Protein AF-C6TB86-F1 (afdb_monomer_lite)

Organism: Glycine max (NCBI:txid3847)

Secondary structure (DSSP, 8-state):
---GGGGGS--EEEE--TTSHHHHHHHHHHHHHHHHSSB-SS----------------S-------GGGSBPPSEEEE-BTTTTBTHHHHHHHHHHHHHHHHHHHHHHHTT---

Sequence (114 aa):
MYNPEYLERPYVIILNKIDLPEAKDKLQSLTQEIMRIGNNGAASEPKPCSEVLDPLSDETDRKEKRLEDYPRPLSVVGVSVLKGIRINEMLKEIRSALRKCSDSKEALAFGVPP

Structure (mmCIF, N/CA/C/O backbone):
data_AF-C6TB86-F1
#
_entry.id   AF-C6TB86-F1
#
loop_
_atom_site.group_PDB
_atom_site.id
_atom_site.type_symbol
_atom_site.label_atom_id
_atom_site.label_alt_id
_atom_site.label_comp_id
_atom_site.label_asym_id
_atom_site.label_entity_id
_atom_site.label_seq_id
_atom_site.pdbx_PDB_ins_code
_atom_site.Cartn_x
_atom_site.Cartn_y
_atom_site.Cartn_z
_atom_site.occupancy
_atom_site.B_iso_or_equiv
_atom_site.auth_seq_id
_atom_site.auth_comp_id
_atom_site.auth_asym_id
_atom_site.auth_atom_id
_atom_site.pdbx_PDB_model_num
ATOM 1 N N . MET A 1 1 ? 20.785 -11.980 0.268 1.00 52.31 1 MET A N 1
ATOM 2 C CA . MET A 1 1 ? 21.231 -11.045 -0.788 1.00 52.31 1 MET A CA 1
ATOM 3 C C . MET A 1 1 ? 20.050 -10.168 -1.180 1.00 52.31 1 MET A C 1
ATOM 5 O O . MET A 1 1 ? 18.955 -10.702 -1.295 1.00 52.31 1 MET A O 1
ATOM 9 N N . TYR A 1 2 ? 20.242 -8.853 -1.314 1.00 57.91 2 TYR A N 1
ATOM 10 C CA . TYR A 1 2 ? 19.203 -7.927 -1.792 1.00 57.91 2 TYR A CA 1
ATOM 11 C C . TYR A 1 2 ? 19.103 -8.021 -3.319 1.00 57.91 2 TYR A C 1
ATOM 13 O O . TYR A 1 2 ? 20.133 -8.015 -3.984 1.00 57.91 2 TYR A O 1
ATOM 21 N N . ASN A 1 3 ? 17.890 -8.118 -3.869 1.00 63.50 3 ASN A N 1
ATOM 22 C CA . ASN A 1 3 ? 17.680 -8.069 -5.316 1.00 63.50 3 ASN A CA 1
ATOM 23 C C . ASN A 1 3 ? 17.799 -6.602 -5.790 1.00 63.50 3 ASN A C 1
ATOM 25 O O . ASN A 1 3 ? 17.015 -5.766 -5.340 1.00 63.50 3 ASN A O 1
ATOM 29 N N . PRO A 1 4 ? 18.761 -6.250 -6.657 1.00 65.44 4 PRO A N 1
ATOM 30 C CA . PRO A 1 4 ? 18.913 -4.880 -7.148 1.00 65.44 4 PRO A CA 1
ATOM 31 C C . PRO A 1 4 ? 17.749 -4.416 -8.044 1.00 65.44 4 PRO A C 1
ATOM 33 O O . PRO A 1 4 ? 17.505 -3.212 -8.132 1.00 65.44 4 PRO A O 1
ATOM 36 N 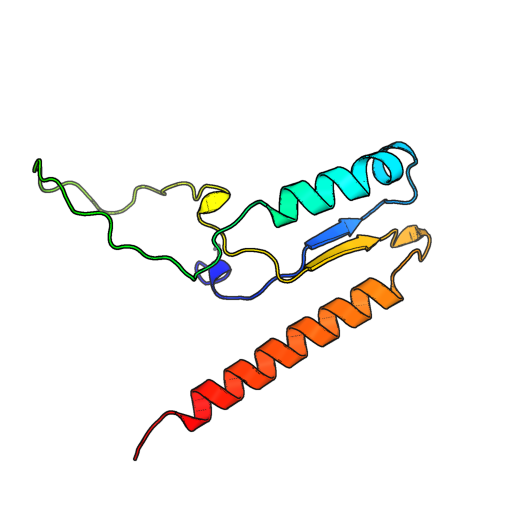N . GLU A 1 5 ? 16.992 -5.346 -8.634 1.00 65.38 5 GLU A N 1
ATOM 37 C CA . GLU A 1 5 ? 15.901 -5.081 -9.587 1.00 65.38 5 GLU A CA 1
ATOM 38 C C . GLU A 1 5 ? 14.591 -4.611 -8.923 1.00 65.38 5 GLU A C 1
ATOM 40 O O . GLU A 1 5 ? 13.603 -4.349 -9.608 1.00 65.38 5 GLU A O 1
ATOM 45 N N . TYR A 1 6 ? 14.524 -4.492 -7.587 1.00 66.62 6 TYR A N 1
ATOM 46 C CA . TYR A 1 6 ? 13.288 -4.058 -6.909 1.00 66.62 6 TYR A CA 1
ATOM 47 C C . TYR A 1 6 ? 12.795 -2.678 -7.361 1.00 66.62 6 TYR A C 1
ATOM 49 O O . TYR A 1 6 ? 11.604 -2.404 -7.247 1.00 66.62 6 TYR A O 1
ATOM 57 N N . LEU A 1 7 ? 13.682 -1.829 -7.884 1.00 65.25 7 LEU A 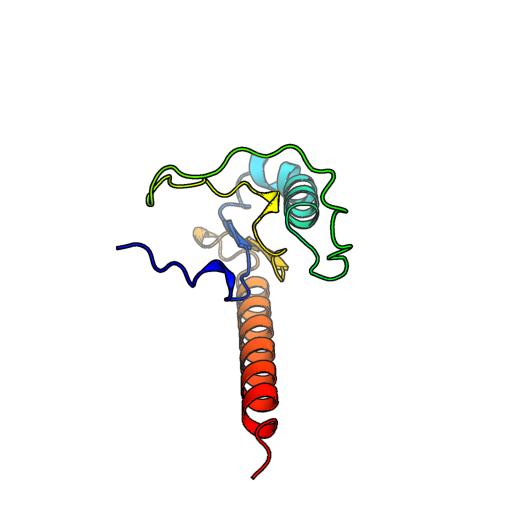N 1
ATOM 58 C CA . LEU A 1 7 ? 13.315 -0.504 -8.383 1.00 65.25 7 LEU A CA 1
ATOM 59 C C . LEU A 1 7 ? 12.550 -0.529 -9.702 1.00 65.25 7 LEU A C 1
ATOM 61 O O . LEU A 1 7 ? 11.841 0.424 -10.001 1.00 65.25 7 LEU A O 1
ATOM 65 N N . GLU A 1 8 ? 12.691 -1.589 -10.491 1.00 69.69 8 GLU A N 1
ATOM 66 C CA . GLU A 1 8 ? 12.020 -1.691 -11.790 1.00 69.69 8 GLU A CA 1
ATOM 67 C C . GLU A 1 8 ? 10.560 -2.117 -11.635 1.00 69.69 8 GLU A C 1
ATOM 69 O O . GLU A 1 8 ? 9.744 -1.964 -12.545 1.00 69.69 8 GLU A O 1
ATOM 74 N N . ARG A 1 9 ? 10.207 -2.656 -10.465 1.00 75.25 9 ARG A N 1
ATOM 75 C CA . ARG A 1 9 ? 8.860 -3.139 -10.203 1.00 75.25 9 ARG A CA 1
ATOM 76 C C . ARG A 1 9 ? 7.994 -1.983 -9.726 1.00 75.25 9 ARG A C 1
ATOM 78 O O . ARG A 1 9 ? 8.321 -1.348 -8.722 1.00 75.25 9 ARG A O 1
ATOM 85 N N . PRO A 1 10 ? 6.850 -1.738 -10.377 1.00 82.19 10 PRO A N 1
ATOM 86 C CA . PRO A 1 10 ? 5.896 -0.795 -9.839 1.00 82.19 10 PRO A CA 1
ATOM 87 C C . PRO A 1 10 ? 5.399 -1.298 -8.485 1.00 82.19 10 PRO A C 1
ATOM 89 O O . PRO A 1 10 ? 5.204 -2.499 -8.270 1.00 82.19 10 PRO A O 1
ATOM 92 N N . TYR A 1 11 ? 5.189 -0.365 -7.568 1.00 85.88 11 TYR A N 1
ATOM 93 C CA . TYR A 1 11 ? 4.876 -0.693 -6.190 1.00 85.88 11 TYR A CA 1
ATOM 94 C C . TYR A 1 11 ? 3.714 0.146 -5.663 1.00 85.88 11 TYR A C 1
ATOM 96 O O . TYR A 1 11 ? 3.431 1.250 -6.134 1.00 85.88 11 TYR A O 1
ATOM 104 N N . VAL A 1 12 ? 3.025 -0.428 -4.679 1.00 91.00 12 VAL A N 1
ATOM 105 C CA . VAL A 1 12 ? 1.898 0.171 -3.963 1.00 91.00 12 VAL A CA 1
ATOM 106 C C . VAL A 1 12 ? 2.286 0.243 -2.493 1.00 91.00 12 VAL A C 1
ATOM 108 O O . VAL A 1 12 ? 2.768 -0.742 -1.931 1.00 91.00 12 VAL A O 1
ATOM 111 N N . ILE A 1 13 ? 2.079 1.395 -1.862 1.00 93.38 13 ILE A N 1
ATOM 112 C CA . ILE A 1 13 ? 2.400 1.592 -0.446 1.00 93.38 13 ILE A CA 1
ATOM 113 C C . ILE A 1 13 ? 1.141 1.384 0.389 1.00 93.38 13 ILE A C 1
ATOM 115 O O . ILE A 1 13 ? 0.120 2.033 0.164 1.00 93.38 13 ILE A O 1
ATOM 119 N N . ILE A 1 14 ? 1.231 0.505 1.388 1.00 95.62 14 ILE A N 1
ATOM 120 C CA . ILE A 1 14 ? 0.132 0.205 2.305 1.00 95.62 14 ILE A CA 1
ATOM 121 C C . ILE A 1 14 ? 0.443 0.754 3.699 1.00 95.62 14 ILE A C 1
ATOM 123 O O . ILE A 1 14 ? 1.333 0.263 4.391 1.00 95.62 14 ILE A O 1
ATOM 127 N N . LEU A 1 15 ? -0.325 1.752 4.134 1.00 96.19 15 LEU A N 1
ATOM 128 C CA . LEU A 1 15 ? -0.219 2.357 5.463 1.00 96.19 15 LEU A CA 1
ATOM 129 C C . LEU A 1 15 ? -1.165 1.635 6.432 1.00 96.19 15 LEU A C 1
ATOM 131 O O . LEU A 1 15 ? -2.359 1.918 6.477 1.00 96.19 15 LEU A O 1
ATOM 135 N N . ASN A 1 16 ? -0.657 0.663 7.186 1.00 95.88 16 ASN A N 1
ATOM 136 C CA . ASN A 1 16 ? -1.471 -0.101 8.137 1.00 95.88 16 ASN A CA 1
ATOM 137 C C . ASN A 1 16 ? -1.722 0.673 9.453 1.00 95.88 16 ASN A C 1
ATOM 139 O O . ASN A 1 16 ? -0.991 1.603 9.783 1.00 95.88 16 ASN A O 1
ATOM 143 N N . LYS A 1 17 ? -2.697 0.210 10.246 1.00 95.06 17 LYS A N 1
ATOM 144 C CA . LYS A 1 17 ? -3.078 0.721 11.578 1.00 95.06 17 LYS A CA 1
ATOM 145 C C . LYS A 1 17 ? -3.789 2.082 11.583 1.00 95.06 17 LYS A C 1
ATOM 147 O O . LYS A 1 17 ? -3.686 2.836 12.548 1.00 95.06 17 LYS A O 1
ATOM 152 N N . ILE A 1 18 ? -4.560 2.394 10.537 1.00 95.25 18 ILE A N 1
ATOM 153 C CA . ILE A 1 18 ? -5.360 3.639 10.484 1.00 95.25 18 ILE A CA 1
ATOM 154 C C . ILE A 1 18 ? -6.518 3.682 11.495 1.00 95.25 18 ILE A C 1
ATOM 156 O O . ILE A 1 18 ? -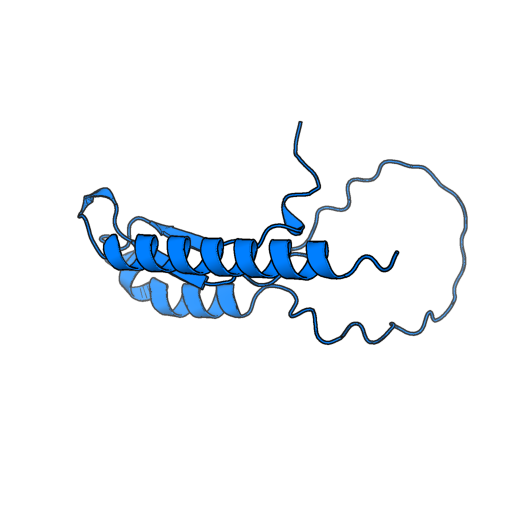7.231 4.679 11.571 1.00 95.25 18 ILE A O 1
ATOM 160 N N . ASP A 1 19 ? -6.757 2.587 12.218 1.00 93.06 19 ASP A N 1
ATOM 161 C CA . ASP A 1 19 ? -7.700 2.543 13.333 1.00 93.06 19 ASP A CA 1
ATOM 162 C C . ASP A 1 19 ? -7.212 3.343 14.547 1.00 93.06 19 ASP A C 1
ATOM 164 O O . ASP A 1 19 ? -8.027 3.715 15.390 1.00 93.06 19 ASP A O 1
ATOM 168 N N . LEU A 1 20 ? -5.914 3.655 14.618 1.00 94.12 20 LEU A N 1
ATOM 169 C CA . LEU A 1 20 ? -5.374 4.562 15.623 1.00 94.12 20 LEU A CA 1
ATOM 170 C C . LEU A 1 20 ? -5.732 6.018 15.268 1.00 94.12 20 LEU A C 1
ATOM 172 O O . LEU A 1 20 ? -5.484 6.443 14.134 1.00 94.12 20 LEU A O 1
ATOM 176 N N . PRO A 1 21 ? -6.265 6.812 16.216 1.00 88.50 21 PRO A N 1
ATOM 177 C CA . PRO A 1 21 ? -6.707 8.183 15.947 1.00 88.50 21 PRO A CA 1
ATOM 178 C C . PRO A 1 21 ? -5.564 9.068 15.430 1.00 88.50 21 PRO A C 1
ATOM 180 O O . PRO A 1 21 ? -5.720 9.748 14.421 1.00 88.50 21 PRO A O 1
ATOM 183 N N . GLU A 1 22 ? -4.373 8.947 16.022 1.00 90.12 22 GLU A N 1
ATOM 184 C CA . GLU A 1 22 ? -3.170 9.679 15.601 1.00 90.12 22 GLU A CA 1
ATOM 185 C C . GLU A 1 22 ? -2.772 9.405 14.142 1.00 90.12 22 GLU A C 1
ATOM 187 O O . GLU A 1 22 ? -2.245 10.281 13.454 1.00 90.12 22 GLU A O 1
ATOM 192 N N . ALA A 1 23 ? -3.008 8.177 13.666 1.00 88.50 23 ALA A N 1
ATOM 193 C CA . ALA A 1 23 ? -2.708 7.785 12.296 1.00 88.50 23 ALA A CA 1
ATOM 194 C C . ALA A 1 23 ? -3.752 8.340 11.325 1.00 88.50 23 ALA A C 1
ATOM 196 O O . ALA A 1 23 ? -3.399 8.759 10.224 1.00 88.50 23 ALA A O 1
ATOM 197 N N . LYS A 1 24 ? -5.026 8.375 11.729 1.00 85.44 24 LYS A N 1
ATOM 198 C CA . LYS A 1 24 ? -6.128 8.881 10.905 1.00 85.44 24 LYS A CA 1
ATOM 199 C C . LYS A 1 24 ? -5.956 10.362 10.568 1.00 85.44 24 LYS A C 1
ATOM 201 O O . LYS A 1 24 ? -6.126 10.727 9.406 1.00 85.44 24 LYS A O 1
ATOM 206 N N . ASP A 1 25 ? -5.560 11.173 11.545 1.00 89.94 25 ASP A N 1
ATOM 207 C CA . ASP A 1 25 ? -5.365 12.617 11.358 1.00 89.94 25 ASP A CA 1
ATOM 208 C C . ASP A 1 25 ? -4.181 12.915 10.426 1.00 89.94 25 ASP A C 1
ATOM 210 O O . ASP A 1 25 ? -4.234 13.814 9.587 1.00 89.94 25 ASP A O 1
ATOM 214 N N . LYS A 1 26 ? -3.116 12.110 10.515 1.00 93.19 26 LYS A N 1
ATOM 215 C CA . LYS A 1 26 ? -1.897 12.273 9.704 1.00 93.19 26 LYS A CA 1
ATOM 216 C C . LYS A 1 26 ? -1.979 11.608 8.332 1.00 93.19 26 LYS A C 1
ATOM 218 O O . LYS A 1 26 ? -1.192 11.946 7.450 1.00 93.19 26 LYS A O 1
ATOM 223 N N . LEU A 1 27 ? -2.918 10.683 8.129 1.00 92.94 27 LEU A N 1
ATOM 224 C CA . LEU A 1 27 ? -3.001 9.838 6.938 1.00 92.94 27 LEU A CA 1
ATOM 225 C C . LEU A 1 27 ? -3.033 10.648 5.639 1.00 92.94 27 LEU A C 1
ATOM 227 O O . LEU A 1 27 ? -2.326 10.302 4.695 1.00 92.94 27 LEU A O 1
ATOM 231 N N . GLN A 1 28 ? -3.858 11.696 5.570 1.00 92.44 28 GLN A N 1
ATOM 232 C CA . GLN A 1 28 ? -3.993 12.502 4.353 1.00 92.44 28 GLN A CA 1
ATOM 233 C C . GLN A 1 28 ? -2.702 13.261 4.036 1.00 92.44 28 GLN A C 1
ATOM 235 O O . GLN A 1 28 ? -2.229 13.195 2.904 1.00 92.44 28 GLN A O 1
ATOM 240 N N . SER A 1 29 ? -2.109 13.907 5.044 1.00 94.31 29 SER A N 1
ATOM 241 C CA . SER A 1 29 ? -0.836 14.623 4.905 1.00 94.31 29 SER A CA 1
ATOM 242 C C . SER A 1 29 ? 0.282 13.682 4.448 1.00 94.31 29 SER A C 1
ATOM 244 O O . SER A 1 29 ? 0.932 13.929 3.434 1.00 94.31 29 SER A O 1
ATOM 246 N N . LEU A 1 30 ? 0.424 12.533 5.117 1.00 93.94 30 LEU A N 1
ATOM 247 C CA . LEU A 1 30 ? 1.442 11.535 4.789 1.00 93.94 30 LEU A CA 1
ATOM 248 C C . LEU A 1 30 ? 1.240 10.947 3.388 1.00 93.94 30 LEU A C 1
ATOM 250 O O . LEU A 1 30 ? 2.197 10.751 2.648 1.00 93.94 30 LEU A O 1
ATOM 254 N N . THR A 1 31 ? -0.010 10.695 2.993 1.00 92.88 31 THR A N 1
ATOM 255 C CA . THR A 1 31 ? -0.331 10.222 1.639 1.00 92.88 31 THR A CA 1
ATOM 256 C C . THR A 1 31 ? 0.118 11.233 0.584 1.00 92.88 31 THR A C 1
ATOM 258 O O . THR A 1 31 ? 0.717 10.844 -0.416 1.00 92.88 31 THR A O 1
ATOM 261 N N . GLN A 1 32 ? -0.131 12.527 0.804 1.00 92.38 32 GLN A N 1
ATOM 262 C CA . GLN A 1 32 ? 0.296 13.585 -0.116 1.00 92.38 32 GLN A CA 1
ATOM 263 C C . GLN A 1 32 ? 1.816 13.750 -0.157 1.00 92.38 32 GLN A C 1
ATOM 265 O O . GLN A 1 32 ? 2.375 13.982 -1.228 1.00 92.38 32 GLN A O 1
ATOM 270 N N . GLU A 1 33 ? 2.482 13.625 0.987 1.00 92.69 33 GLU A N 1
ATOM 271 C CA . GLU A 1 33 ? 3.937 13.710 1.080 1.00 92.69 33 GLU A CA 1
ATOM 272 C C . GLU A 1 33 ? 4.608 12.550 0.342 1.00 92.69 33 GLU A C 1
ATOM 274 O O . GLU A 1 33 ? 5.447 12.777 -0.524 1.00 92.69 33 GLU A O 1
ATOM 279 N N . ILE A 1 34 ? 4.151 11.319 0.572 1.00 91.00 34 ILE A N 1
ATOM 280 C CA . ILE A 1 34 ? 4.646 10.135 -0.140 1.00 91.00 34 ILE A CA 1
ATOM 281 C C . ILE A 1 34 ? 4.398 10.250 -1.649 1.00 91.00 34 ILE A C 1
ATOM 283 O O . ILE A 1 34 ? 5.268 9.902 -2.439 1.00 91.00 34 ILE A O 1
ATOM 287 N N . MET A 1 35 ? 3.244 10.779 -2.067 1.00 87.69 35 MET A N 1
ATOM 288 C CA . MET A 1 35 ? 2.956 11.021 -3.486 1.00 87.69 35 MET A CA 1
ATOM 289 C C . MET A 1 35 ? 3.815 12.124 -4.111 1.00 87.69 35 MET A C 1
ATOM 291 O O . MET A 1 35 ? 3.922 12.194 -5.335 1.00 87.69 35 MET A O 1
ATOM 295 N N . ARG A 1 36 ? 4.399 13.010 -3.299 1.00 88.25 36 ARG A N 1
ATOM 296 C CA . ARG A 1 36 ? 5.341 14.036 -3.758 1.00 88.25 36 ARG A CA 1
ATOM 297 C C . ARG A 1 36 ? 6.738 13.455 -3.954 1.00 88.25 36 ARG A C 1
ATOM 299 O O . ARG A 1 36 ? 7.450 13.912 -4.844 1.00 88.25 36 ARG A O 1
ATOM 306 N N . ILE A 1 37 ? 7.094 12.462 -3.143 1.00 83.94 37 ILE A N 1
ATOM 307 C CA . ILE A 1 37 ? 8.372 11.755 -3.193 1.00 83.94 37 ILE A CA 1
ATOM 308 C C . ILE A 1 37 ? 8.439 10.863 -4.444 1.00 83.94 37 ILE A C 1
ATOM 310 O O . ILE A 1 37 ? 7.448 10.281 -4.890 1.00 83.94 37 ILE A O 1
ATOM 314 N N . GLY A 1 38 ? 9.640 10.762 -5.006 1.00 74.88 38 GLY A N 1
ATOM 315 C CA . GLY A 1 38 ? 9.965 9.885 -6.123 1.00 74.88 38 GLY A CA 1
ATOM 316 C C . GLY A 1 38 ? 9.966 10.575 -7.485 1.00 74.88 38 GLY A C 1
ATOM 317 O O . GLY A 1 38 ? 9.290 11.584 -7.717 1.00 74.88 38 GLY A O 1
ATOM 318 N N . ASN A 1 39 ? 10.757 10.010 -8.394 1.00 72.12 39 ASN A N 1
ATOM 319 C CA . ASN A 1 39 ? 10.968 10.547 -9.730 1.00 72.12 39 ASN A CA 1
ATOM 320 C C . ASN A 1 39 ? 9.788 10.200 -10.658 1.00 72.12 39 ASN A C 1
ATOM 322 O O . ASN A 1 39 ? 9.430 9.030 -10.826 1.00 72.12 39 ASN A O 1
ATOM 326 N N . ASN A 1 40 ? 9.193 11.219 -11.284 1.00 63.06 40 ASN A N 1
ATOM 327 C CA . ASN A 1 40 ? 8.304 11.044 -12.428 1.00 63.06 40 ASN A CA 1
ATOM 328 C C . ASN A 1 40 ? 9.223 10.913 -13.640 1.00 63.06 40 ASN A C 1
ATOM 330 O O . ASN A 1 40 ? 9.772 11.924 -14.055 1.00 63.06 40 ASN A O 1
ATOM 334 N N . GLY A 1 41 ? 9.403 9.725 -14.217 1.00 57.19 41 GLY A N 1
ATOM 335 C CA . GLY A 1 41 ? 10.344 9.481 -15.329 1.00 57.19 41 GLY A CA 1
ATOM 336 C C . GLY A 1 41 ? 10.197 10.352 -16.599 1.00 57.19 41 GLY A C 1
ATOM 337 O O . GLY A 1 41 ? 10.868 10.086 -17.587 1.00 57.19 41 GLY A O 1
ATOM 338 N N . ALA A 1 42 ? 9.357 11.389 -16.600 1.00 48.44 42 ALA A N 1
ATOM 339 C CA . ALA A 1 42 ? 9.252 12.430 -17.612 1.00 48.44 42 ALA A CA 1
ATOM 340 C C . ALA A 1 42 ? 10.027 13.701 -17.194 1.00 48.44 42 ALA A C 1
ATOM 342 O O . ALA A 1 42 ? 9.418 14.711 -16.856 1.00 48.44 42 ALA A O 1
ATOM 343 N N . ALA A 1 43 ? 11.360 13.605 -17.171 1.00 42.44 43 ALA A N 1
ATOM 344 C CA . ALA A 1 43 ? 12.337 14.676 -17.427 1.00 42.44 43 ALA A CA 1
ATOM 345 C C . ALA A 1 43 ? 13.733 14.192 -17.000 1.00 42.44 43 ALA A C 1
ATOM 347 O O . ALA A 1 43 ? 14.326 14.695 -16.046 1.00 42.44 43 ALA A O 1
ATOM 348 N N . SER A 1 44 ? 14.300 13.232 -17.735 1.00 43.97 44 SER A N 1
ATOM 349 C CA . SER A 1 44 ? 15.747 13.283 -17.934 1.00 43.97 44 SER A CA 1
ATOM 350 C C . SER A 1 44 ? 16.018 14.401 -18.943 1.00 43.97 44 SER A C 1
ATOM 352 O O . SER A 1 44 ? 16.240 14.153 -20.126 1.00 43.97 44 SER A O 1
ATOM 354 N N . GLU A 1 45 ? 15.961 15.650 -18.490 1.00 37.72 45 GLU A N 1
ATOM 355 C CA . GLU A 1 45 ? 16.849 16.643 -19.085 1.00 37.72 45 GLU A CA 1
ATOM 356 C C . GLU A 1 45 ? 18.271 16.115 -18.827 1.00 37.72 45 GLU A C 1
ATOM 358 O O . GLU A 1 45 ? 18.599 15.798 -17.672 1.00 37.72 45 GLU A O 1
ATOM 363 N N . PRO A 1 46 ? 19.111 15.929 -19.856 1.00 40.59 46 PRO A N 1
ATOM 364 C CA . PRO A 1 46 ? 20.504 15.607 -19.627 1.00 40.59 46 PRO A CA 1
ATOM 365 C C . PRO A 1 46 ? 21.102 16.808 -18.897 1.00 40.59 46 PRO A C 1
ATOM 367 O O . PRO A 1 46 ? 21.203 17.897 -19.456 1.00 40.59 46 PRO A O 1
ATOM 370 N N . LYS A 1 47 ? 21.476 16.634 -17.623 1.00 40.66 47 LYS A N 1
ATOM 371 C CA . LYS A 1 47 ? 22.341 17.600 -16.936 1.00 40.66 47 LYS A CA 1
ATOM 372 C C . LYS A 1 47 ? 23.525 17.871 -17.872 1.00 40.66 47 LYS A C 1
ATOM 374 O O . LYS A 1 47 ? 24.218 16.906 -18.202 1.00 40.66 47 LYS A O 1
ATOM 379 N N . PRO A 1 48 ? 23.781 19.118 -18.307 1.00 32.97 48 PRO A N 1
ATOM 380 C CA . PRO A 1 48 ? 25.004 19.394 -19.029 1.00 32.97 48 PRO A CA 1
ATOM 381 C C . PRO A 1 48 ? 26.154 19.108 -18.064 1.00 32.97 48 PRO A C 1
ATOM 383 O O . PRO A 1 48 ? 26.257 19.714 -16.994 1.00 32.97 48 PRO A O 1
ATOM 386 N N . CYS A 1 49 ? 26.973 18.121 -18.423 1.00 37.66 49 CYS A N 1
ATOM 387 C CA . CYS A 1 49 ? 28.302 17.934 -17.868 1.00 37.66 49 CYS A CA 1
ATOM 388 C C . CYS A 1 49 ? 29.054 19.258 -18.020 1.00 37.66 49 CYS A C 1
ATOM 390 O O . CYS A 1 49 ? 29.501 19.587 -19.113 1.00 37.66 49 CYS A O 1
ATOM 392 N N . SER A 1 50 ? 29.180 20.016 -16.932 1.00 39.66 50 SER A N 1
ATOM 393 C CA . SER A 1 50 ? 30.266 20.979 -16.810 1.00 39.66 50 SER A CA 1
ATOM 394 C C . SER A 1 50 ? 31.420 20.242 -16.152 1.00 39.66 50 SER A C 1
ATOM 396 O O . SER A 1 50 ? 31.373 19.885 -14.976 1.00 39.66 50 SER A O 1
ATOM 398 N N . GLU A 1 51 ? 32.396 19.952 -16.995 1.00 45.00 51 GLU A N 1
ATOM 399 C CA . GLU A 1 51 ? 33.695 19.356 -16.732 1.00 45.00 51 GLU A CA 1
ATOM 400 C C . GLU A 1 51 ? 34.378 19.974 -15.504 1.00 45.00 51 GLU A C 1
ATOM 402 O O . GLU A 1 51 ? 34.606 21.178 -15.481 1.00 45.00 51 GLU A O 1
ATOM 407 N N . VAL A 1 52 ? 34.768 19.139 -14.535 1.00 40.31 52 VAL A N 1
ATOM 408 C CA . VAL A 1 52 ? 36.147 19.106 -14.022 1.00 40.31 52 VAL A CA 1
ATOM 409 C C . VAL A 1 52 ? 36.473 17.644 -13.702 1.00 40.31 52 VAL A C 1
ATOM 411 O O . VAL A 1 52 ? 35.756 16.977 -12.960 1.00 40.31 52 VAL A O 1
ATOM 414 N N . LEU A 1 53 ? 37.520 17.154 -14.358 1.00 50.25 53 LEU A N 1
ATOM 415 C CA . LEU A 1 53 ? 38.089 15.814 -14.272 1.00 50.25 53 LEU A CA 1
ATOM 416 C C . LEU A 1 53 ? 38.629 15.510 -12.866 1.00 50.25 53 LEU A C 1
ATOM 418 O O . LEU A 1 53 ? 39.309 16.349 -12.290 1.00 50.25 53 LEU A O 1
ATOM 422 N N . ASP A 1 54 ? 38.426 14.277 -12.395 1.00 34.47 54 ASP A N 1
ATOM 423 C CA . ASP A 1 54 ? 39.564 13.412 -12.063 1.00 34.47 54 ASP A CA 1
ATOM 424 C C . ASP A 1 54 ? 39.195 11.920 -12.241 1.00 34.47 54 ASP A C 1
ATOM 426 O O . ASP A 1 54 ? 38.077 11.521 -11.894 1.00 34.47 54 ASP A O 1
ATOM 430 N N . PRO A 1 55 ? 40.082 11.094 -12.837 1.00 58.06 55 PRO A N 1
ATOM 431 C CA . PRO A 1 55 ? 39.810 9.704 -13.187 1.00 58.06 55 PRO A CA 1
ATOM 432 C C . PRO A 1 55 ? 40.394 8.712 -12.162 1.00 58.06 55 PRO A C 1
ATOM 434 O O . PRO A 1 55 ? 41.453 8.948 -11.594 1.00 58.06 55 PRO A O 1
ATOM 437 N N . LEU A 1 56 ? 39.745 7.545 -12.053 1.00 48.97 56 LEU A N 1
ATOM 438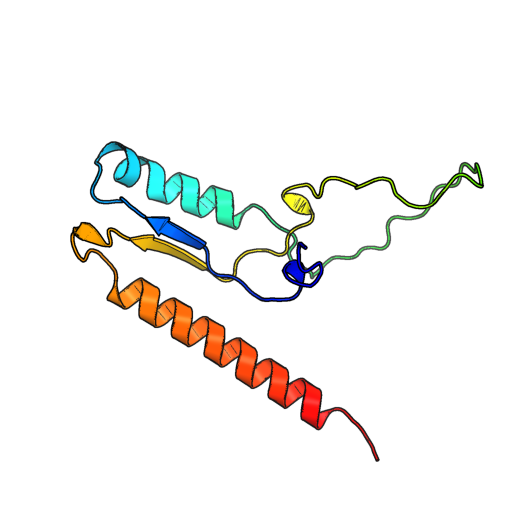 C CA . LEU A 1 56 ? 40.197 6.314 -11.376 1.00 48.97 56 LEU A CA 1
ATOM 439 C C . LEU A 1 56 ? 40.195 6.323 -9.836 1.00 48.97 56 LEU A C 1
ATOM 441 O O . LEU A 1 56 ? 41.148 6.757 -9.205 1.00 48.97 56 LEU A O 1
ATOM 445 N N . SER A 1 57 ? 39.189 5.672 -9.242 1.00 39.59 57 SER A N 1
ATOM 446 C CA . SER A 1 57 ? 39.402 4.761 -8.108 1.00 39.59 57 SER A CA 1
ATOM 447 C C . SER A 1 57 ? 38.145 3.925 -7.851 1.00 39.59 57 SER A C 1
ATOM 449 O O . SER A 1 57 ? 37.124 4.454 -7.433 1.00 39.59 57 SER A O 1
ATOM 451 N N . ASP A 1 58 ? 38.286 2.630 -8.104 1.00 36.88 58 ASP A N 1
ATOM 452 C CA . ASP A 1 58 ? 37.592 1.483 -7.513 1.00 36.88 58 ASP A CA 1
ATOM 453 C C . ASP A 1 58 ? 36.054 1.383 -7.465 1.00 36.88 58 ASP A C 1
ATOM 455 O O . ASP A 1 58 ? 35.315 2.143 -6.843 1.00 36.88 58 ASP A O 1
ATOM 459 N N . GLU A 1 59 ? 35.616 0.286 -8.080 1.00 47.59 59 GLU A N 1
ATOM 460 C CA . GLU A 1 59 ? 34.475 -0.553 -7.734 1.00 47.59 59 GLU A CA 1
ATOM 461 C C . GLU A 1 59 ? 34.122 -0.540 -6.231 1.00 47.59 59 GLU A C 1
ATOM 463 O O . GLU A 1 59 ? 34.987 -0.593 -5.364 1.00 47.59 59 GLU A O 1
ATOM 468 N N . THR A 1 60 ? 32.823 -0.625 -5.925 1.00 41.72 60 THR A N 1
ATOM 469 C CA . THR A 1 60 ? 32.243 -0.905 -4.591 1.00 41.72 60 THR A CA 1
ATOM 470 C C . THR A 1 60 ? 32.159 0.220 -3.555 1.00 41.72 60 THR A C 1
ATOM 472 O O . THR A 1 60 ? 32.414 -0.013 -2.379 1.00 41.72 60 THR A O 1
ATOM 475 N N . ASP A 1 61 ? 31.591 1.375 -3.915 1.00 42.75 61 ASP A N 1
ATOM 476 C CA . ASP A 1 61 ? 30.942 2.227 -2.909 1.00 42.75 61 ASP A CA 1
ATOM 477 C C . ASP A 1 61 ? 29.423 2.225 -3.080 1.00 42.75 61 ASP A C 1
ATOM 479 O O . ASP A 1 61 ? 28.852 2.675 -4.079 1.00 42.75 61 ASP A O 1
ATOM 483 N N . ARG A 1 62 ? 28.755 1.634 -2.088 1.00 54.69 62 ARG A N 1
ATOM 484 C CA . ARG A 1 62 ? 27.301 1.542 -1.966 1.00 54.69 62 ARG A CA 1
ATOM 485 C C . ARG A 1 62 ? 26.731 2.958 -1.878 1.00 54.69 62 ARG A C 1
ATOM 487 O O . ARG A 1 62 ? 26.515 3.459 -0.780 1.00 54.69 62 ARG A O 1
ATOM 494 N N . LYS A 1 63 ? 26.464 3.604 -3.017 1.00 59.59 63 LYS A N 1
ATOM 495 C CA . LYS A 1 63 ? 25.651 4.825 -3.055 1.00 59.59 63 LYS A CA 1
ATOM 496 C C . LYS A 1 63 ? 24.298 4.498 -2.439 1.00 59.59 63 LYS A C 1
ATOM 498 O O . LYS A 1 63 ? 23.464 3.828 -3.048 1.00 59.59 63 LYS A O 1
ATOM 503 N N . GLU A 1 64 ? 24.124 4.919 -1.196 1.00 66.06 64 GLU A N 1
ATOM 504 C CA . GLU A 1 64 ? 22.865 4.847 -0.484 1.00 66.06 64 GLU A CA 1
ATOM 505 C C . GLU A 1 64 ? 21.839 5.636 -1.305 1.00 66.06 64 GLU A C 1
ATOM 507 O O . GLU A 1 64 ? 21.981 6.843 -1.512 1.00 66.06 64 GLU A O 1
ATOM 512 N N . LYS A 1 65 ? 20.870 4.922 -1.886 1.00 68.38 65 LYS A N 1
ATOM 513 C CA . LYS A 1 65 ? 19.858 5.525 -2.755 1.00 68.38 65 LYS A CA 1
ATOM 514 C C . LYS A 1 65 ? 18.990 6.444 -1.912 1.00 68.38 65 LYS A C 1
ATOM 516 O O . LYS A 1 65 ? 18.432 6.003 -0.902 1.00 68.38 65 LYS A O 1
ATOM 521 N N . ARG A 1 66 ? 18.872 7.701 -2.325 1.00 76.94 66 ARG A N 1
ATOM 522 C CA . ARG A 1 66 ? 18.011 8.675 -1.654 1.00 76.94 66 ARG A CA 1
ATOM 523 C C . ARG A 1 66 ? 16.558 8.447 -2.059 1.00 76.94 66 ARG A C 1
ATOM 525 O O . ARG A 1 66 ? 16.285 7.764 -3.042 1.00 76.94 66 ARG A O 1
ATOM 532 N N . LEU A 1 67 ? 15.615 9.008 -1.303 1.00 75.81 67 LEU A N 1
ATOM 533 C CA . LEU A 1 67 ? 14.177 8.852 -1.564 1.00 75.81 67 LEU A CA 1
ATOM 534 C C . LEU A 1 67 ? 13.774 9.353 -2.961 1.00 75.81 67 LEU A C 1
ATOM 536 O O . LEU A 1 67 ? 12.823 8.847 -3.552 1.00 75.81 67 LEU A O 1
ATOM 540 N N . GLU A 1 68 ? 14.526 10.306 -3.503 1.00 78.56 68 GLU A N 1
ATOM 541 C CA . GLU A 1 68 ? 14.325 10.886 -4.830 1.00 78.56 68 GLU A CA 1
ATOM 542 C C . GLU A 1 68 ? 14.750 9.943 -5.966 1.00 78.56 68 GLU A C 1
ATOM 544 O O . GLU A 1 68 ? 14.243 10.068 -7.080 1.00 78.56 68 GLU A O 1
ATOM 549 N N . ASP A 1 69 ? 15.635 8.981 -5.684 1.00 77.31 69 ASP A N 1
ATOM 550 C CA . ASP A 1 69 ? 16.116 8.000 -6.664 1.00 77.31 69 ASP A CA 1
ATOM 551 C C . ASP A 1 69 ? 15.099 6.869 -6.899 1.00 77.31 69 ASP A C 1
ATOM 553 O O . ASP A 1 69 ? 15.230 6.093 -7.849 1.00 77.31 69 ASP A O 1
ATOM 557 N N . TYR A 1 70 ? 14.082 6.753 -6.038 1.00 80.62 70 TYR A N 1
ATOM 558 C CA . TYR A 1 70 ? 13.017 5.768 -6.191 1.00 80.62 70 TYR A CA 1
ATOM 559 C C . TYR A 1 70 ? 11.948 6.282 -7.168 1.00 80.62 70 TYR A C 1
ATOM 561 O O . TYR A 1 70 ? 11.584 7.462 -7.133 1.00 80.62 70 TYR A O 1
ATOM 569 N N . PRO A 1 71 ? 11.393 5.418 -8.039 1.00 84.00 71 PRO A N 1
ATOM 570 C CA . PRO A 1 71 ? 10.275 5.811 -8.891 1.00 84.00 71 PRO A CA 1
ATOM 571 C C . PRO A 1 71 ? 9.066 6.142 -8.026 1.00 84.00 71 PRO A C 1
ATOM 573 O O . PRO A 1 71 ? 8.945 5.597 -6.939 1.00 84.00 71 PRO A O 1
ATOM 576 N N . ARG A 1 72 ? 8.154 7.004 -8.474 1.00 88.31 72 ARG A N 1
ATOM 577 C CA . ARG A 1 72 ? 6.945 7.309 -7.692 1.00 88.31 72 ARG A CA 1
ATOM 578 C C . ARG A 1 72 ? 6.070 6.050 -7.492 1.00 88.31 72 ARG A C 1
ATOM 580 O O . ARG A 1 72 ? 5.901 5.285 -8.446 1.00 88.31 72 ARG A O 1
ATOM 587 N N . PRO A 1 73 ? 5.480 5.825 -6.299 1.00 89.88 73 PRO A N 1
ATOM 588 C CA . PRO A 1 73 ? 4.510 4.747 -6.102 1.00 89.88 73 PRO A CA 1
ATOM 589 C C . PRO A 1 73 ? 3.317 4.885 -7.052 1.00 89.88 73 PRO A C 1
ATOM 591 O O . PRO A 1 73 ? 2.859 5.992 -7.336 1.00 89.88 73 PRO A O 1
ATOM 594 N N . LEU A 1 74 ? 2.744 3.755 -7.471 1.00 89.62 74 LEU A N 1
ATOM 595 C CA . LEU A 1 74 ? 1.493 3.753 -8.238 1.00 89.62 74 LEU A CA 1
ATOM 596 C C . LEU A 1 74 ? 0.320 4.294 -7.416 1.00 89.62 74 LEU A C 1
ATOM 598 O O . LEU A 1 74 ? -0.573 4.952 -7.947 1.00 89.62 74 LEU A O 1
ATOM 602 N N . SER A 1 75 ? 0.310 3.964 -6.127 1.00 92.12 75 SER A N 1
ATOM 603 C CA . SER A 1 75 ? -0.754 4.322 -5.201 1.00 92.12 75 SER A CA 1
ATOM 604 C C . SER A 1 75 ? -0.304 4.157 -3.751 1.00 92.12 75 SER A C 1
ATOM 606 O O . SER A 1 75 ? 0.611 3.394 -3.429 1.00 92.12 75 SER A O 1
ATOM 608 N N . VAL A 1 76 ? -0.969 4.898 -2.867 1.00 94.31 76 VAL A N 1
ATOM 609 C CA . VAL A 1 76 ? -0.769 4.860 -1.419 1.00 94.31 76 VAL A CA 1
ATOM 610 C C . VAL A 1 76 ? -2.140 4.643 -0.792 1.00 94.31 76 VAL A C 1
ATOM 612 O O . VAL A 1 76 ? -3.055 5.439 -1.006 1.00 94.31 76 VAL A O 1
ATOM 615 N N . VAL A 1 77 ? -2.301 3.556 -0.043 1.00 95.25 77 VAL A N 1
ATOM 616 C CA . VAL A 1 77 ? -3.586 3.160 0.545 1.00 95.25 77 VAL A CA 1
ATOM 617 C C . VAL A 1 77 ? -3.398 2.921 2.030 1.00 95.25 77 VAL A C 1
ATOM 619 O O . VAL A 1 77 ? -2.553 2.131 2.436 1.00 95.25 77 VAL A O 1
ATOM 622 N N . GLY A 1 78 ? -4.206 3.568 2.866 1.00 95.69 78 GLY A N 1
ATOM 623 C CA . GLY A 1 78 ? -4.221 3.240 4.287 1.00 95.69 78 GLY A CA 1
ATOM 624 C C . GLY A 1 78 ? -5.225 2.135 4.609 1.00 95.69 78 GLY A C 1
ATOM 625 O O . GLY A 1 78 ? -6.339 2.128 4.089 1.00 95.69 78 GLY A O 1
ATOM 626 N N . VAL A 1 79 ? -4.903 1.254 5.541 1.00 96.94 79 VAL A N 1
ATOM 627 C CA . VAL A 1 79 ? -5.784 0.163 5.971 1.00 96.94 79 VAL A CA 1
ATOM 628 C C . VAL A 1 79 ? -5.686 -0.063 7.471 1.00 96.94 79 VAL A C 1
ATOM 630 O O . VAL A 1 79 ? -4.723 0.340 8.122 1.00 96.94 79 VAL A O 1
ATOM 633 N N . SER A 1 80 ? -6.679 -0.742 8.032 1.00 96.62 80 SER A N 1
ATOM 634 C CA . SER A 1 80 ? -6.500 -1.439 9.303 1.00 96.62 80 SER A CA 1
ATOM 635 C C . SER A 1 80 ? -6.799 -2.902 9.066 1.00 96.62 80 SER A C 1
ATOM 637 O O . SER A 1 80 ? -7.961 -3.294 8.961 1.00 96.62 80 SER A O 1
ATOM 639 N N . VAL A 1 81 ? -5.742 -3.706 8.956 1.00 95.25 81 VAL A N 1
ATOM 640 C CA . VAL A 1 81 ? -5.878 -5.152 8.731 1.00 95.25 81 VAL A CA 1
ATOM 641 C C . VAL A 1 81 ? -6.610 -5.811 9.895 1.00 95.25 81 VAL A C 1
ATOM 643 O O . VAL A 1 81 ? -7.508 -6.614 9.675 1.00 95.25 81 VAL A O 1
ATOM 646 N N . LEU A 1 82 ? -6.301 -5.402 11.128 1.00 94.94 82 LEU A N 1
ATOM 647 C CA . LEU A 1 82 ? -6.919 -5.966 12.326 1.00 94.94 82 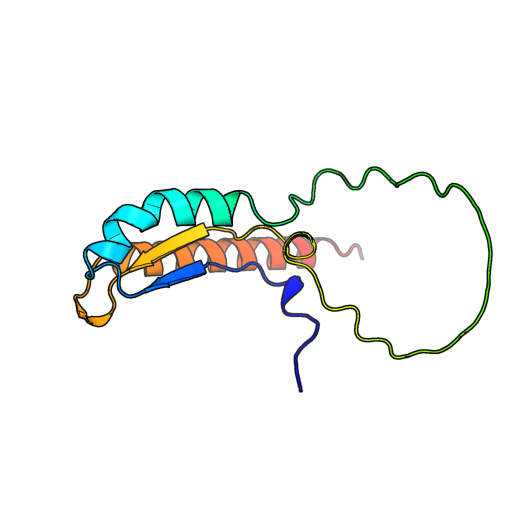LEU A CA 1
ATOM 648 C C . LEU A 1 82 ? -8.414 -5.633 12.431 1.00 94.94 82 LEU A C 1
ATOM 650 O O . LEU A 1 82 ? -9.197 -6.466 12.876 1.00 94.94 82 LEU A O 1
ATOM 654 N N . LYS A 1 83 ? -8.815 -4.418 12.036 1.00 95.69 83 LYS A N 1
ATOM 655 C CA . LYS A 1 83 ? -10.215 -3.967 12.101 1.00 95.69 83 LYS A CA 1
ATOM 656 C C . LYS A 1 83 ? -10.988 -4.179 10.796 1.00 95.69 83 LYS A C 1
ATOM 658 O O . LYS A 1 83 ? -12.152 -3.803 10.722 1.00 95.69 83 LYS A O 1
ATOM 663 N N . GLY A 1 84 ? -10.358 -4.740 9.764 1.00 94.62 84 GLY A N 1
ATOM 664 C CA . GLY A 1 84 ? -10.974 -4.939 8.449 1.00 94.62 84 GLY A CA 1
ATOM 665 C C . GLY A 1 84 ? -11.281 -3.643 7.685 1.00 94.62 84 GLY A C 1
ATOM 666 O O . GLY A 1 84 ? -12.082 -3.650 6.751 1.00 94.62 84 GLY A O 1
ATOM 667 N N . ILE A 1 85 ? -10.658 -2.518 8.044 1.00 95.00 85 ILE A N 1
ATOM 668 C CA . ILE A 1 85 ? -10.961 -1.209 7.451 1.00 95.00 85 ILE A CA 1
ATOM 669 C C . ILE A 1 85 ? -10.226 -1.062 6.111 1.00 95.00 85 ILE A C 1
ATOM 671 O O . ILE A 1 85 ? -9.001 -1.190 6.054 1.00 95.00 85 ILE A O 1
ATOM 675 N N . ARG A 1 86 ? -10.980 -0.740 5.047 1.00 94.81 86 ARG A N 1
ATOM 676 C CA . ARG A 1 86 ? -10.497 -0.464 3.672 1.00 94.81 86 ARG A CA 1
ATOM 677 C C . ARG A 1 86 ? -9.697 -1.595 3.005 1.00 94.81 86 ARG A C 1
ATOM 679 O O . ARG A 1 86 ? -8.970 -1.372 2.041 1.00 94.81 86 ARG A O 1
ATOM 686 N N . ILE A 1 87 ? -9.889 -2.841 3.441 1.00 96.69 87 ILE A N 1
ATOM 687 C CA . ILE A 1 87 ? -9.228 -4.016 2.843 1.00 96.69 87 ILE A CA 1
ATOM 688 C C . ILE A 1 87 ? -9.629 -4.215 1.380 1.00 96.69 87 ILE A C 1
ATOM 690 O O . ILE A 1 87 ? -8.782 -4.496 0.535 1.00 96.69 87 ILE A O 1
ATOM 694 N N . ASN A 1 88 ? -10.904 -4.001 1.051 1.00 96.62 88 ASN A N 1
ATOM 695 C CA . ASN A 1 88 ? -11.383 -4.112 -0.327 1.00 96.62 88 ASN A CA 1
ATOM 696 C C . ASN A 1 88 ? -10.731 -3.083 -1.260 1.00 96.62 88 ASN A C 1
ATOM 698 O O . ASN A 1 88 ? -10.430 -3.415 -2.406 1.00 96.62 88 ASN A O 1
ATOM 702 N N . GLU A 1 89 ? -10.483 -1.865 -0.771 1.00 95.19 89 GLU A N 1
ATOM 703 C CA . GLU A 1 89 ? -9.797 -0.813 -1.527 1.00 95.19 89 GLU A CA 1
ATOM 704 C C . GLU A 1 89 ? -8.343 -1.201 -1.796 1.00 95.19 89 GLU A C 1
ATOM 706 O O . GLU A 1 89 ? -7.915 -1.187 -2.946 1.00 95.19 89 GLU A O 1
ATOM 711 N N . MET A 1 90 ? -7.625 -1.670 -0.770 1.00 95.19 90 MET A N 1
ATOM 712 C CA . MET A 1 90 ? -6.265 -2.196 -0.922 1.00 95.19 90 MET A CA 1
ATOM 713 C C . MET A 1 90 ? -6.202 -3.325 -1.955 1.00 95.19 90 MET A C 1
ATOM 715 O O . MET A 1 90 ? -5.370 -3.294 -2.858 1.00 95.19 90 MET A O 1
ATOM 719 N N . LEU A 1 91 ? -7.090 -4.319 -1.860 1.00 96.12 91 LEU A N 1
ATOM 720 C CA . LEU A 1 91 ? -7.098 -5.440 -2.801 1.00 96.12 91 LEU A CA 1
ATOM 721 C C . LEU A 1 91 ? -7.459 -5.000 -4.223 1.00 96.12 91 LEU A C 1
ATOM 723 O O . LEU A 1 91 ? -6.926 -5.542 -5.191 1.00 96.12 91 LEU A O 1
ATOM 727 N N . LYS A 1 92 ? -8.372 -4.034 -4.376 1.00 96.06 92 LYS A N 1
ATOM 728 C CA . LYS A 1 92 ? -8.702 -3.449 -5.681 1.00 96.06 92 LYS A CA 1
ATOM 729 C C . LYS A 1 92 ? -7.478 -2.774 -6.292 1.00 96.06 92 LYS A C 1
ATOM 731 O O . LYS A 1 92 ? -7.211 -2.986 -7.472 1.00 96.06 92 LYS A O 1
ATOM 736 N N . GLU A 1 93 ? -6.727 -2.042 -5.484 1.00 94.38 93 GLU A N 1
ATOM 737 C CA . GLU A 1 93 ? -5.551 -1.313 -5.931 1.00 94.38 93 GLU A CA 1
ATOM 738 C C . GLU A 1 93 ? -4.396 -2.245 -6.312 1.00 94.38 93 GLU A C 1
ATOM 740 O O . GLU A 1 93 ? -3.828 -2.114 -7.394 1.00 94.38 93 GLU A O 1
ATOM 745 N N . ILE A 1 94 ? -4.136 -3.277 -5.504 1.00 92.38 94 ILE A N 1
ATOM 746 C CA . ILE A 1 94 ? -3.153 -4.320 -5.833 1.00 92.38 94 ILE A CA 1
ATOM 747 C C . ILE A 1 94 ? -3.530 -5.020 -7.145 1.00 92.38 94 ILE A C 1
ATOM 749 O O . ILE A 1 94 ? -2.690 -5.177 -8.027 1.00 92.38 94 ILE A O 1
ATOM 753 N N . ARG A 1 95 ? -4.801 -5.409 -7.318 1.00 94.12 95 ARG A N 1
ATOM 754 C CA . ARG A 1 95 ? -5.265 -6.034 -8.569 1.00 94.12 95 ARG A CA 1
ATOM 755 C C . ARG A 1 95 ? -5.114 -5.102 -9.771 1.00 94.12 95 ARG A C 1
ATOM 757 O O . ARG A 1 95 ? -4.739 -5.568 -10.841 1.00 94.12 95 ARG A O 1
ATOM 764 N N . SER A 1 96 ? -5.403 -3.812 -9.600 1.00 91.56 96 SER A N 1
ATOM 765 C CA . SER A 1 96 ? -5.228 -2.789 -10.638 1.00 91.56 96 SER A CA 1
ATOM 766 C C . SER A 1 96 ? -3.757 -2.649 -11.039 1.00 91.56 96 SER A C 1
ATOM 768 O O . SER A 1 96 ? -3.437 -2.712 -12.225 1.00 91.56 96 SER A O 1
ATOM 770 N N . ALA A 1 97 ? -2.856 -2.551 -10.058 1.00 88.88 97 ALA A N 1
ATOM 771 C CA . ALA A 1 97 ? -1.417 -2.486 -10.286 1.00 88.88 97 ALA A CA 1
ATOM 772 C C . ALA A 1 97 ? -0.907 -3.725 -11.037 1.00 88.88 97 ALA A C 1
ATOM 774 O O . ALA A 1 97 ? -0.251 -3.589 -12.064 1.00 88.88 97 ALA A O 1
ATOM 775 N N . LEU A 1 98 ? -1.279 -4.929 -10.592 1.00 89.12 98 LEU A N 1
ATOM 776 C CA . LEU A 1 98 ? -0.868 -6.180 -11.238 1.00 89.12 98 LEU A CA 1
ATOM 777 C C . LEU A 1 98 ? -1.380 -6.314 -12.680 1.00 89.12 98 LEU A C 1
ATOM 779 O O . LEU A 1 98 ? -0.659 -6.840 -13.530 1.00 89.12 98 LEU A O 1
ATOM 783 N N . ARG A 1 99 ? -2.596 -5.830 -12.974 1.00 88.56 99 ARG A N 1
ATOM 784 C CA . ARG A 1 99 ? -3.118 -5.789 -14.351 1.00 88.56 99 ARG A CA 1
ATOM 785 C C . ARG A 1 99 ? -2.262 -4.892 -15.237 1.00 88.56 99 ARG A C 1
ATOM 787 O O . ARG A 1 99 ? -1.759 -5.374 -16.241 1.00 88.56 99 ARG A O 1
ATOM 794 N N . LYS A 1 100 ? -1.976 -3.662 -14.793 1.00 82.94 100 LYS A N 1
ATOM 795 C CA . LYS A 1 100 ? -1.093 -2.735 -15.523 1.00 82.94 100 LYS A CA 1
ATOM 796 C C . LYS A 1 100 ? 0.281 -3.347 -15.818 1.00 82.94 100 LYS A C 1
ATOM 798 O O . LYS A 1 100 ? 0.787 -3.174 -16.918 1.00 82.94 100 LYS A O 1
ATOM 803 N N . CYS A 1 101 ? 0.858 -4.092 -14.868 1.00 79.38 101 CYS A N 1
ATOM 804 C CA . CYS A 1 101 ? 2.127 -4.801 -15.079 1.00 79.38 101 CYS A CA 1
ATOM 805 C C . CYS A 1 101 ? 2.038 -5.905 -16.139 1.00 79.38 101 CYS A C 1
ATOM 807 O O . CYS A 1 101 ? 3.014 -6.177 -16.838 1.00 79.38 101 CYS A O 1
ATOM 809 N N . SER A 1 102 ? 0.895 -6.590 -16.206 1.00 76.56 102 SER A N 1
ATOM 810 C CA . SER A 1 102 ? 0.665 -7.681 -17.158 1.00 76.56 102 SER A CA 1
ATOM 811 C C . SER A 1 102 ? 0.522 -7.117 -18.569 1.00 76.56 102 SER A C 1
ATOM 813 O O . SER A 1 102 ? 1.219 -7.573 -19.472 1.00 76.56 102 SER A O 1
ATOM 815 N N . ASP A 1 103 ? -0.258 -6.044 -18.713 1.00 71.50 103 ASP A N 1
ATOM 816 C CA . ASP A 1 103 ? -0.449 -5.333 -19.981 1.00 71.50 103 ASP A CA 1
ATOM 817 C C . ASP A 1 103 ? 0.883 -4.752 -20.501 1.00 71.50 103 ASP A C 1
ATOM 819 O O . ASP A 1 103 ? 1.209 -4.870 -21.682 1.00 71.50 103 ASP A O 1
ATOM 823 N N . SER A 1 104 ? 1.714 -4.180 -19.615 1.00 65.31 104 SER A N 1
ATOM 824 C CA . SER A 1 104 ? 3.041 -3.669 -19.993 1.00 65.31 104 SER A CA 1
ATOM 825 C C . SER A 1 104 ? 4.025 -4.775 -20.384 1.00 65.31 104 SER A C 1
ATOM 827 O O . SER A 1 104 ? 4.891 -4.560 -21.229 1.00 65.31 104 SER A O 1
ATOM 829 N N . LYS A 1 105 ? 3.903 -5.965 -19.781 1.00 64.56 105 LYS A N 1
ATOM 830 C CA . LYS A 1 105 ? 4.746 -7.121 -20.112 1.00 64.56 105 LYS A CA 1
ATOM 831 C C . LYS A 1 105 ? 4.365 -7.721 -21.467 1.00 64.56 105 LYS A C 1
ATOM 833 O O . LYS A 1 105 ? 5.258 -8.102 -22.219 1.00 64.56 105 LYS A O 1
ATOM 838 N N . GLU A 1 106 ? 3.074 -7.772 -21.793 1.00 58.34 106 GLU A N 1
ATOM 839 C CA . GLU A 1 106 ? 2.609 -8.170 -23.127 1.00 58.34 106 GLU A CA 1
ATOM 840 C C . GLU A 1 106 ? 3.040 -7.158 -24.196 1.00 58.34 106 GLU A C 1
ATOM 842 O O . GLU A 1 106 ? 3.602 -7.563 -25.210 1.00 58.34 106 GLU A O 1
ATOM 847 N N . ALA A 1 107 ? 2.898 -5.850 -23.954 1.00 53.88 107 ALA A N 1
ATOM 848 C CA . ALA A 1 107 ? 3.334 -4.817 -24.901 1.00 53.88 107 ALA A CA 1
ATOM 849 C C . ALA A 1 107 ? 4.839 -4.886 -25.240 1.00 53.88 107 ALA A C 1
ATOM 851 O O . ALA A 1 107 ? 5.222 -4.662 -26.387 1.00 53.88 107 ALA A O 1
ATOM 852 N N . LEU A 1 108 ? 5.690 -5.242 -24.271 1.00 53.31 108 LEU A N 1
ATOM 853 C CA . LEU A 1 108 ? 7.126 -5.459 -24.493 1.00 53.31 108 LEU A CA 1
ATOM 854 C C . LEU A 1 108 ? 7.428 -6.764 -25.252 1.00 53.31 108 LEU A C 1
ATOM 856 O O . LEU A 1 108 ? 8.416 -6.827 -25.979 1.00 53.31 108 LEU A O 1
ATOM 860 N N . ALA A 1 109 ? 6.583 -7.791 -25.124 1.00 54.38 109 ALA A N 1
ATOM 861 C CA . ALA A 1 109 ? 6.750 -9.064 -25.828 1.00 54.38 109 ALA A CA 1
ATOM 862 C C . ALA A 1 109 ? 6.358 -8.989 -27.317 1.00 54.38 109 ALA A C 1
ATOM 864 O O . ALA A 1 109 ? 6.912 -9.726 -28.128 1.00 54.38 109 ALA A O 1
ATOM 865 N N . PHE A 1 110 ? 5.450 -8.081 -27.694 1.00 47.81 110 PHE A N 1
ATOM 866 C CA . PHE A 1 110 ? 5.035 -7.862 -29.090 1.00 47.81 110 PHE A CA 1
ATOM 867 C C . PHE A 1 110 ? 5.937 -6.888 -29.876 1.00 47.81 110 PHE A C 1
ATOM 869 O O . PHE A 1 110 ? 5.711 -6.674 -31.065 1.00 47.81 110 PHE A O 1
ATOM 876 N N . GLY A 1 111 ? 6.958 -6.299 -29.241 1.00 44.75 111 GLY A N 1
ATOM 877 C CA . GLY A 1 111 ? 7.853 -5.303 -29.845 1.00 44.75 111 GLY A CA 1
ATOM 878 C C . GLY A 1 111 ? 9.133 -5.847 -30.492 1.00 44.75 111 GLY A C 1
ATOM 879 O O . GLY A 1 111 ? 9.969 -5.046 -30.902 1.00 44.75 111 GLY A O 1
ATOM 880 N N . VAL A 1 112 ? 9.325 -7.167 -30.573 1.00 44.22 112 VAL A N 1
ATOM 881 C CA . VAL A 1 112 ? 10.503 -7.759 -31.234 1.00 44.22 112 VAL A CA 1
ATOM 882 C C . VAL A 1 112 ? 10.176 -7.991 -32.718 1.00 44.22 112 VAL A C 1
ATOM 884 O O . VAL A 1 112 ? 9.335 -8.846 -33.006 1.00 44.22 112 VAL A O 1
ATOM 887 N N . PRO A 1 113 ? 10.772 -7.240 -33.669 1.00 46.56 113 PRO A N 1
ATOM 888 C CA . PRO A 1 113 ? 10.614 -7.534 -35.090 1.00 46.56 113 PRO A CA 1
ATOM 889 C C . PRO A 1 113 ? 11.383 -8.820 -35.466 1.00 46.56 113 PRO A C 1
ATOM 891 O O . PRO A 1 113 ? 12.323 -9.181 -34.752 1.00 46.56 113 PRO A O 1
ATOM 894 N N . PRO A 1 114 ? 10.970 -9.515 -36.545 1.00 51.41 114 PRO A N 1
ATOM 895 C CA . PRO A 1 114 ? 11.581 -10.767 -37.002 1.00 51.41 114 PRO A CA 1
ATOM 896 C C . PRO A 1 114 ? 13.042 -10.621 -37.442 1.00 51.41 114 PRO A C 1
ATOM 898 O O . PRO A 1 114 ? 13.420 -9.524 -37.916 1.00 51.41 114 PRO A O 1
#

Foldseek 3Di:
DDDPCPLVAAAEAEAEDCVDPVCVVCVVVVQVVLQVWEDPPPDPPPDPPPDDDDDDDDDDDPPPDDRHNGHRHPYYYYAYPPVRGCPVVVVVSVVVSVVVVVVVVVVVVVPDDD

Radius of gyration: 19.47 Å; chains: 1; bounding box: 52×32×53 Å

InterPro domains:
  IPR027417 P-loop containing nucleoside triphosphate hydro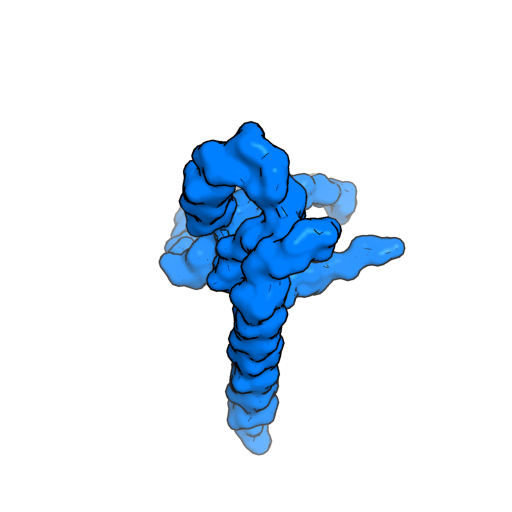lase [G3DSA:3.40.50.300] (1-107)
  IPR027417 P-loop containing nucleoside triphosphate hydrolase [SSF52540] (4-99)

pLDDT: mean 74.52, std 20.56, range [32.97, 96.94]